Protein AF-A0A9D3ZYZ6-F1 (afdb_monomer_lite)

Foldseek 3Di:
DFDDPPDDDDDPDDDLVVVLVCCVVRVTAEEEDALVSLVRNLPDPPAAADPEAHEYEHEDDDRPPVSCVSVVNSRYDYDYCPVDDCNPPVVVVVVVVVVPD

Secondary structure (DSSP, 8-state):
-EEETTEEE--SS--HHHHHHHHHHHT--EEE--HHHHHHHHT-TT-PPPSS-EEEEEESSPPPHHHHHHHHHTTEEEEEE-SSSTTTHHHHHHHHHHS--

Structure (mmCIF, N/CA/C/O backbone):
data_AF-A0A9D3ZYZ6-F1
#
_entry.id   AF-A0A9D3ZYZ6-F1
#
loop_
_atom_site.group_PDB
_atom_site.id
_atom_site.type_symbol
_atom_site.label_atom_id
_atom_site.label_alt_id
_atom_site.label_comp_id
_atom_site.label_asym_id
_atom_site.label_entity_id
_atom_site.label_seq_id
_atom_site.pdbx_PDB_ins_code
_atom_site.Cartn_x
_atom_site.Cartn_y
_atom_site.Cartn_z
_atom_site.occupancy
_atom_site.B_iso_or_equiv
_atom_site.auth_seq_id
_atom_site.auth_comp_id
_atom_site.auth_asym_id
_atom_site.auth_atom_id
_atom_site.pdbx_PDB_model_num
ATOM 1 N N . MET A 1 1 ? -0.205 9.608 -3.122 1.00 56.00 1 MET A N 1
ATOM 2 C CA . MET A 1 1 ? -1.457 10.330 -2.808 1.00 56.00 1 MET A CA 1
ATOM 3 C C . MET A 1 1 ? -2.429 9.319 -2.236 1.00 56.00 1 MET A C 1
ATOM 5 O O . MET A 1 1 ? -2.479 8.200 -2.740 1.00 56.00 1 MET A O 1
ATOM 9 N N . VAL A 1 2 ? -3.138 9.660 -1.167 1.00 63.53 2 VAL A N 1
ATOM 10 C CA . VAL A 1 2 ? -4.137 8.767 -0.573 1.00 63.53 2 VAL A CA 1
ATOM 11 C C . VAL A 1 2 ? -5.512 9.392 -0.749 1.00 63.53 2 VAL A C 1
ATOM 13 O O . VAL A 1 2 ? -5.624 10.599 -0.562 1.00 63.53 2 VAL A O 1
ATOM 16 N N . THR A 1 3 ? -6.530 8.622 -1.137 1.00 57.44 3 THR A N 1
ATOM 17 C CA . THR A 1 3 ? -7.870 9.174 -1.358 1.00 57.44 3 THR A CA 1
ATOM 18 C C . THR A 1 3 ? -8.876 8.546 -0.402 1.00 57.44 3 THR A C 1
ATOM 20 O O . THR A 1 3 ? -8.991 7.326 -0.275 1.00 57.44 3 THR A O 1
ATOM 23 N N . VAL A 1 4 ? -9.599 9.413 0.291 1.00 56.81 4 VAL A N 1
ATOM 24 C CA . VAL A 1 4 ? -10.878 9.100 0.928 1.00 56.81 4 VAL A CA 1
ATOM 25 C C . VAL A 1 4 ? -11.948 9.564 -0.061 1.00 56.81 4 VAL A C 1
ATOM 27 O O . VAL A 1 4 ? -11.663 10.435 -0.879 1.00 56.81 4 VAL A O 1
ATOM 30 N N . SER A 1 5 ? -13.135 8.973 -0.027 1.00 55.12 5 SER A N 1
ATOM 31 C CA . SER A 1 5 ? -14.259 9.161 -0.964 1.00 55.12 5 SER A CA 1
ATOM 32 C C . SER A 1 5 ? -14.518 10.581 -1.504 1.00 55.12 5 SER A C 1
ATOM 34 O O . SER A 1 5 ? -15.051 10.683 -2.599 1.00 55.12 5 SER A O 1
ATOM 36 N N . ASP A 1 6 ? -14.122 11.646 -0.800 1.00 54.38 6 ASP A N 1
ATOM 37 C CA . ASP A 1 6 ? -14.266 13.042 -1.251 1.00 54.38 6 ASP A CA 1
ATOM 38 C C . ASP A 1 6 ? -13.043 13.929 -0.907 1.00 54.38 6 ASP A C 1
ATOM 40 O O . ASP A 1 6 ? -13.112 15.154 -0.828 1.00 54.38 6 ASP A O 1
ATOM 44 N N . SER A 1 7 ? -11.890 13.334 -0.573 1.00 62.88 7 SER A N 1
ATOM 45 C CA . SER A 1 7 ? -10.723 14.101 -0.110 1.00 62.88 7 SER A CA 1
ATOM 46 C C . SER A 1 7 ? -9.404 13.407 -0.404 1.00 62.88 7 SER A C 1
ATOM 48 O O . SER A 1 7 ? -9.184 12.246 -0.045 1.00 62.88 7 SER A O 1
ATOM 50 N N . ASN A 1 8 ? -8.481 14.160 -1.002 1.00 67.94 8 ASN A N 1
ATOM 51 C CA . ASN A 1 8 ? -7.107 13.721 -1.171 1.00 67.94 8 ASN A CA 1
ATOM 52 C C . ASN A 1 8 ? -6.252 14.115 0.039 1.00 67.94 8 ASN A C 1
ATOM 54 O O . ASN A 1 8 ? -6.261 15.247 0.510 1.00 67.94 8 ASN A O 1
ATOM 58 N N . VAL A 1 9 ? -5.499 13.149 0.556 1.00 70.12 9 VAL A N 1
ATOM 59 C CA . VAL A 1 9 ? -4.509 13.359 1.608 1.00 70.12 9 VAL A CA 1
ATOM 60 C C . VAL A 1 9 ? -3.128 13.219 0.981 1.00 70.12 9 VAL A C 1
ATOM 62 O O . VAL A 1 9 ? -2.690 12.133 0.574 1.00 70.12 9 VAL A O 1
ATOM 65 N N . CYS A 1 10 ? -2.435 14.349 0.890 1.00 75.19 10 CYS A N 1
ATOM 66 C CA . CYS A 1 10 ? -1.059 14.435 0.422 1.00 75.19 10 CYS A CA 1
ATOM 67 C C . CYS A 1 10 ? -0.117 14.465 1.627 1.00 75.19 10 CYS A C 1
ATOM 69 O O . CYS A 1 10 ? -0.116 15.407 2.415 1.00 75.19 10 CYS A O 1
ATOM 71 N N . VAL A 1 11 ? 0.705 13.426 1.774 1.00 75.31 11 VAL A N 1
ATOM 72 C CA . VAL A 1 11 ? 1.754 13.387 2.798 1.00 75.31 11 VAL A CA 1
ATOM 73 C C . VAL A 1 11 ? 3.046 13.974 2.233 1.00 75.31 11 VAL A C 1
ATOM 75 O O . VAL A 1 11 ? 3.483 13.586 1.153 1.00 75.31 11 VAL A O 1
ATOM 78 N N . ARG A 1 12 ? 3.672 14.910 2.962 1.00 75.69 12 ARG A N 1
ATOM 79 C CA . ARG A 1 12 ? 4.947 15.530 2.546 1.00 75.69 12 ARG A CA 1
ATOM 80 C C . ARG A 1 12 ? 6.124 14.557 2.559 1.00 75.69 12 ARG A C 1
ATOM 82 O O . ARG A 1 12 ? 7.054 14.710 1.778 1.00 75.69 12 ARG A O 1
ATOM 89 N N . LYS A 1 13 ? 6.091 13.575 3.458 1.00 78.38 13 LYS A N 1
ATOM 90 C CA . LYS A 1 13 ? 7.110 12.534 3.588 1.00 78.38 13 LYS A CA 1
ATOM 91 C C . LYS A 1 13 ? 6.421 11.182 3.640 1.00 78.38 13 LYS A C 1
ATOM 93 O O . LYS A 1 13 ? 5.424 11.025 4.344 1.00 78.38 13 LYS A O 1
ATOM 98 N N . PHE A 1 14 ? 6.951 10.225 2.888 1.00 81.06 14 PHE A N 1
ATOM 99 C CA . PHE A 1 14 ? 6.461 8.859 2.935 1.00 81.06 14 PHE A CA 1
ATOM 100 C C . PHE A 1 14 ? 6.921 8.181 4.232 1.00 81.06 14 PHE A C 1
ATOM 102 O O . PHE A 1 14 ? 8.118 8.083 4.489 1.00 81.06 14 PHE A O 1
ATOM 109 N N . ASP A 1 15 ? 5.965 7.706 5.025 1.00 84.50 15 ASP A N 1
ATOM 110 C CA . ASP A 1 15 ? 6.202 6.883 6.209 1.00 84.50 15 ASP A CA 1
ATOM 111 C C . ASP A 1 15 ? 5.075 5.853 6.321 1.00 84.50 15 ASP A C 1
ATOM 113 O O . ASP A 1 15 ? 3.896 6.214 6.381 1.00 84.50 15 ASP A O 1
ATOM 117 N N . ALA A 1 16 ? 5.429 4.566 6.339 1.00 83.62 16 ALA A N 1
ATOM 118 C CA . ALA A 1 16 ? 4.452 3.486 6.384 1.00 83.62 16 ALA A CA 1
ATOM 119 C C . ALA A 1 16 ? 3.555 3.573 7.635 1.00 83.62 16 ALA A C 1
ATOM 121 O O . ALA A 1 16 ? 2.345 3.400 7.532 1.00 83.62 16 ALA A O 1
ATOM 122 N N . SER A 1 17 ? 4.097 3.925 8.800 1.00 84.44 17 SER A N 1
ATOM 123 C CA . SER A 1 17 ? 3.323 4.024 10.046 1.00 84.44 17 SER A CA 1
ATOM 124 C C . SER A 1 17 ? 2.286 5.146 9.982 1.00 84.44 17 SER A C 1
ATOM 126 O O . SER A 1 17 ? 1.149 4.972 10.431 1.00 84.44 17 SER A O 1
ATOM 128 N N . ILE A 1 18 ? 2.654 6.283 9.379 1.00 85.50 18 ILE A N 1
ATOM 129 C CA . ILE A 1 18 ? 1.731 7.406 9.163 1.00 85.50 18 ILE A CA 1
ATOM 130 C C . ILE A 1 18 ? 0.625 6.991 8.196 1.00 85.50 18 ILE A C 1
ATOM 132 O O . ILE A 1 18 ? -0.546 7.221 8.481 1.00 85.50 18 ILE A O 1
ATOM 136 N N . ILE A 1 19 ? 0.975 6.340 7.084 1.00 85.88 19 ILE A N 1
ATOM 137 C CA . ILE A 1 19 ? -0.001 5.875 6.093 1.00 85.88 19 ILE A CA 1
ATOM 138 C C . ILE A 1 19 ? -1.016 4.920 6.724 1.00 85.88 19 ILE A C 1
ATOM 140 O O . ILE A 1 19 ? -2.213 5.143 6.582 1.00 85.88 19 ILE A O 1
ATOM 144 N N . TYR A 1 20 ? -0.573 3.911 7.472 1.00 85.06 20 TYR A N 1
ATOM 145 C CA . TYR A 1 20 ? -1.493 2.988 8.143 1.00 85.06 20 TYR A CA 1
ATOM 146 C C . TYR A 1 20 ? -2.358 3.681 9.202 1.00 85.06 20 TYR A C 1
ATOM 148 O O . TYR A 1 20 ? -3.549 3.388 9.311 1.00 85.06 20 TYR A O 1
ATOM 156 N N . SER A 1 21 ? -1.794 4.642 9.937 1.00 85.62 21 SER A N 1
ATOM 157 C CA . SER A 1 21 ? -2.558 5.455 10.891 1.00 85.62 21 SER A CA 1
ATOM 158 C C . SER A 1 21 ? -3.631 6.285 10.189 1.00 85.62 21 SER A C 1
ATOM 160 O O . SER A 1 21 ? -4.762 6.351 10.663 1.00 85.62 21 SER A O 1
ATOM 162 N N . LEU A 1 22 ? -3.306 6.880 9.037 1.00 84.94 22 LEU A N 1
ATOM 163 C CA . LEU A 1 22 ? -4.263 7.616 8.216 1.00 84.94 22 LEU A CA 1
ATOM 164 C C . LEU A 1 22 ? -5.343 6.685 7.674 1.00 84.94 22 LEU A C 1
ATOM 166 O O . LEU A 1 22 ? -6.516 7.033 7.765 1.00 84.94 22 LEU A O 1
ATOM 170 N N . ILE A 1 23 ? -4.970 5.503 7.170 1.00 84.69 23 ILE A N 1
ATOM 171 C CA . ILE A 1 23 ? -5.925 4.508 6.667 1.00 84.69 23 ILE A CA 1
ATOM 172 C C . ILE A 1 23 ? -6.939 4.157 7.749 1.00 84.69 23 ILE A C 1
ATOM 174 O O . ILE A 1 23 ? -8.141 4.229 7.498 1.00 84.69 23 ILE A O 1
ATOM 178 N N . LYS A 1 24 ? -6.465 3.856 8.962 1.00 83.56 24 LYS A N 1
ATOM 179 C CA . LYS A 1 24 ? -7.337 3.513 10.088 1.00 83.56 24 LYS A CA 1
ATOM 180 C C . LYS A 1 24 ? -8.182 4.700 10.555 1.00 83.56 24 LYS A C 1
ATOM 182 O O . LYS A 1 24 ? -9.355 4.526 10.856 1.00 83.56 24 LYS A O 1
ATOM 187 N N . LYS A 1 25 ? -7.605 5.904 10.601 1.00 84.44 25 LYS A N 1
ATOM 188 C CA . LYS A 1 25 ? -8.291 7.116 11.073 1.00 84.44 25 LYS A CA 1
ATOM 189 C C . LYS A 1 25 ? -9.368 7.606 10.105 1.00 84.44 25 LYS A C 1
ATOM 191 O O . LYS A 1 25 ? -10.399 8.094 10.551 1.00 84.44 25 LYS A O 1
ATOM 196 N N . HIS A 1 26 ? -9.109 7.523 8.804 1.00 82.31 26 HIS A N 1
ATOM 197 C CA . HIS A 1 26 ? -9.954 8.122 7.772 1.00 82.31 26 HIS A CA 1
ATOM 198 C C . HIS A 1 26 ? -10.736 7.103 6.936 1.00 82.31 26 HIS A C 1
ATOM 200 O O . HIS A 1 26 ? -11.483 7.511 6.054 1.00 82.31 26 HIS A O 1
ATOM 206 N N . GLY A 1 27 ? -10.573 5.798 7.178 1.00 82.25 27 GLY A N 1
ATOM 207 C CA . GLY A 1 27 ? -11.271 4.766 6.408 1.00 82.25 27 GLY A CA 1
ATOM 208 C C . GLY A 1 27 ? -10.892 4.793 4.927 1.00 82.25 27 GLY A C 1
ATOM 209 O O . GLY A 1 27 ? -11.747 4.673 4.054 1.00 82.25 27 GLY A O 1
ATOM 210 N N . ILE A 1 28 ? -9.610 5.013 4.634 1.00 82.75 28 ILE A N 1
ATOM 211 C CA . ILE A 1 28 ? -9.112 5.072 3.256 1.00 82.75 28 ILE A CA 1
ATOM 212 C C . ILE A 1 28 ? -9.369 3.731 2.582 1.00 82.75 28 ILE A C 1
ATOM 214 O O . ILE A 1 28 ? -8.987 2.696 3.113 1.00 82.75 28 ILE A O 1
ATOM 218 N N . THR A 1 29 ? -9.950 3.765 1.386 1.00 83.50 29 THR A N 1
ATOM 219 C CA . THR A 1 29 ? -10.233 2.569 0.578 1.00 83.50 29 THR A CA 1
ATOM 220 C C . THR A 1 29 ? -9.388 2.499 -0.690 1.00 83.50 29 THR A C 1
ATOM 222 O O . THR A 1 29 ? -9.187 1.408 -1.224 1.00 83.50 29 THR A O 1
ATOM 225 N N . HIS A 1 30 ? -8.864 3.639 -1.159 1.00 82.94 30 HIS A N 1
ATOM 226 C CA . HIS A 1 30 ? -8.105 3.741 -2.403 1.00 82.94 30 HIS A CA 1
ATOM 227 C C . HIS A 1 30 ? -6.827 4.577 -2.226 1.00 82.94 30 HIS A C 1
ATOM 229 O O . HIS A 1 30 ? -6.795 5.616 -1.561 1.00 82.94 30 HIS A O 1
ATOM 235 N N . MET A 1 31 ? -5.741 4.126 -2.844 1.00 82.94 31 MET A N 1
ATOM 236 C CA . MET A 1 31 ? -4.421 4.748 -2.783 1.00 82.94 31 MET A CA 1
ATOM 237 C C . MET A 1 31 ? -3.754 4.723 -4.152 1.00 82.94 31 MET A C 1
ATOM 239 O O . MET A 1 31 ? -3.928 3.772 -4.903 1.00 82.94 31 MET A O 1
ATOM 243 N N . TYR A 1 32 ? -2.931 5.731 -4.438 1.00 80.62 32 TYR A N 1
ATOM 244 C CA . TYR A 1 32 ? -2.088 5.762 -5.632 1.00 80.62 32 TYR A CA 1
ATOM 245 C C . TYR A 1 32 ? -0.626 5.960 -5.237 1.00 80.62 32 TYR A C 1
ATOM 247 O O . TYR A 1 32 ? -0.287 6.896 -4.491 1.00 80.62 32 TYR A O 1
ATOM 255 N N . GLY A 1 33 ? 0.249 5.086 -5.735 1.00 77.81 33 GLY A N 1
ATOM 256 C CA . GLY A 1 33 ? 1.670 5.122 -5.404 1.00 77.81 33 GLY A CA 1
ATOM 257 C C . GLY A 1 33 ? 2.556 4.321 -6.354 1.00 77.81 33 GLY A C 1
ATOM 258 O O . GLY A 1 33 ? 2.160 3.303 -6.911 1.00 77.81 33 GLY A O 1
ATOM 259 N N . ALA A 1 34 ? 3.797 4.776 -6.508 1.00 78.56 34 ALA A N 1
ATOM 260 C CA . ALA A 1 34 ? 4.815 4.060 -7.269 1.00 78.56 34 ALA A CA 1
ATOM 261 C C . ALA A 1 34 ? 5.155 2.698 -6.619 1.00 78.56 34 ALA A C 1
ATOM 263 O O . ALA A 1 34 ? 4.987 2.550 -5.406 1.00 78.56 34 ALA A O 1
ATOM 264 N N . PRO A 1 35 ? 5.704 1.724 -7.365 1.00 73.25 35 PRO A N 1
ATOM 265 C CA . PRO A 1 35 ? 6.033 0.395 -6.834 1.00 73.25 35 PRO A CA 1
ATOM 266 C C . PRO A 1 35 ? 6.934 0.422 -5.588 1.00 73.25 35 PRO A C 1
ATOM 268 O O . PRO A 1 35 ? 6.800 -0.410 -4.691 1.00 73.25 35 PRO A O 1
ATOM 271 N N . ILE A 1 36 ? 7.807 1.430 -5.475 1.00 81.62 36 ILE A N 1
ATOM 272 C CA . ILE A 1 36 ? 8.667 1.638 -4.301 1.00 81.62 36 ILE A CA 1
ATOM 273 C C . ILE A 1 36 ? 7.869 1.827 -3.000 1.00 81.62 36 ILE A C 1
ATOM 275 O O . ILE A 1 36 ? 8.308 1.395 -1.936 1.00 81.62 36 ILE A O 1
ATOM 279 N N . VAL A 1 37 ? 6.665 2.403 -3.075 1.00 83.25 37 VAL A N 1
ATOM 280 C CA . VAL A 1 37 ? 5.761 2.566 -1.928 1.00 83.25 37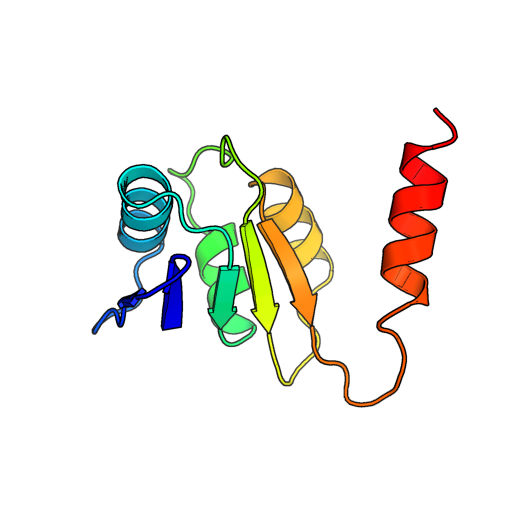 VAL A CA 1
ATOM 281 C C . VAL A 1 37 ? 5.310 1.212 -1.394 1.00 83.25 37 VAL A C 1
ATOM 283 O O . VAL A 1 37 ? 5.321 1.007 -0.184 1.00 83.25 37 VAL A O 1
ATOM 286 N N . LEU A 1 38 ? 4.984 0.264 -2.275 1.00 80.75 38 LEU A N 1
ATOM 287 C CA . LEU A 1 38 ? 4.589 -1.092 -1.882 1.00 80.75 38 LEU A CA 1
ATOM 288 C C . LEU A 1 38 ? 5.716 -1.804 -1.143 1.00 80.75 38 LEU A C 1
ATOM 290 O O . LEU A 1 38 ? 5.484 -2.425 -0.106 1.00 80.75 38 LEU A O 1
ATOM 294 N N . ASN A 1 39 ? 6.944 -1.661 -1.646 1.00 82.69 39 ASN A N 1
ATOM 295 C CA . ASN A 1 39 ? 8.111 -2.246 -1.005 1.00 82.69 39 ASN A CA 1
ATOM 296 C C . ASN A 1 39 ? 8.284 -1.693 0.417 1.00 82.69 39 ASN A C 1
ATOM 298 O O . ASN A 1 39 ? 8.378 -2.461 1.375 1.00 82.69 39 ASN A O 1
ATOM 302 N N . MET A 1 40 ? 8.210 -0.368 0.571 1.00 84.19 40 MET A N 1
ATOM 303 C CA . MET A 1 40 ? 8.320 0.280 1.879 1.00 84.19 40 MET A CA 1
ATOM 304 C C . MET A 1 40 ? 7.178 -0.100 2.838 1.00 84.19 40 MET A C 1
ATOM 306 O O . MET A 1 40 ? 7.431 -0.308 4.024 1.00 84.19 40 MET A O 1
ATOM 31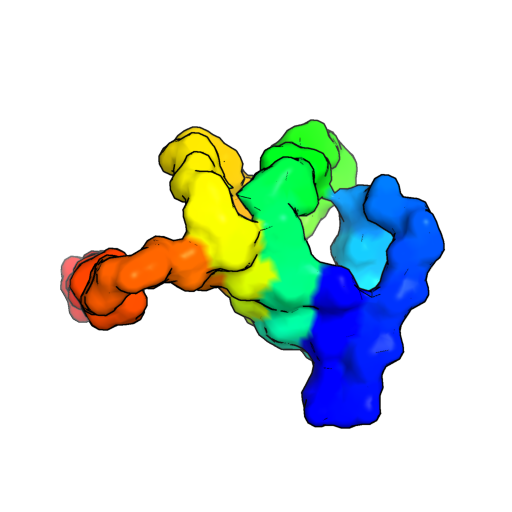0 N N . LEU A 1 41 ? 5.939 -0.245 2.348 1.00 83.19 41 LEU A N 1
ATOM 311 C CA . LEU A 1 41 ? 4.808 -0.729 3.155 1.00 83.19 41 LEU A CA 1
ATOM 312 C C . LEU A 1 41 ? 5.029 -2.170 3.624 1.00 83.19 41 LEU A C 1
ATOM 314 O O . LEU A 1 41 ? 4.752 -2.487 4.779 1.00 83.19 41 LEU A O 1
ATOM 318 N N . SER A 1 42 ? 5.545 -3.029 2.743 1.00 82.44 42 SER A N 1
ATOM 319 C CA . SER A 1 42 ? 5.777 -4.448 3.032 1.00 82.44 42 SER A CA 1
ATOM 320 C C . SER A 1 42 ? 6.959 -4.691 3.978 1.00 82.44 42 SER A C 1
ATOM 322 O O . SER A 1 42 ? 6.967 -5.668 4.731 1.00 82.44 42 SER A O 1
ATOM 324 N N . SER A 1 43 ? 7.951 -3.797 3.954 1.00 81.50 43 SER A N 1
ATOM 325 C CA . SER A 1 43 ? 9.183 -3.905 4.736 1.00 81.50 43 SER A CA 1
ATOM 326 C C . SER A 1 43 ? 9.036 -3.421 6.181 1.00 81.50 43 SER A C 1
ATOM 328 O O . SER A 1 43 ? 9.971 -3.590 6.962 1.00 81.50 43 SER A O 1
ATOM 330 N N . SER A 1 44 ? 7.913 -2.805 6.559 1.00 77.12 44 SER A N 1
ATOM 331 C CA . SER A 1 44 ? 7.756 -2.247 7.902 1.00 77.12 44 SER A CA 1
ATOM 332 C C . SER A 1 44 ? 7.376 -3.337 8.923 1.00 77.12 44 SER A C 1
ATOM 334 O O . SER A 1 44 ? 6.289 -3.909 8.829 1.00 77.12 44 SER A O 1
ATOM 336 N N . PRO A 1 45 ? 8.232 -3.640 9.920 1.00 66.88 45 PRO A N 1
ATOM 337 C CA . PRO A 1 45 ? 8.053 -4.791 10.813 1.00 66.88 45 PRO A CA 1
ATOM 338 C C . PRO A 1 45 ? 6.985 -4.583 11.896 1.00 66.88 45 PRO A C 1
ATOM 340 O O . PRO A 1 45 ? 6.572 -5.540 12.541 1.00 66.88 45 PRO A O 1
ATOM 343 N N . LYS A 1 46 ? 6.546 -3.340 12.130 1.00 67.88 46 LYS A N 1
ATOM 344 C CA . LYS A 1 46 ? 5.615 -2.989 13.218 1.00 67.88 46 LYS A CA 1
ATOM 345 C C . LYS A 1 46 ? 4.152 -2.940 12.788 1.00 67.88 46 LYS A C 1
ATOM 347 O O . LYS A 1 46 ? 3.315 -2.467 13.555 1.00 67.88 46 LYS A O 1
ATOM 352 N N . ILE A 1 47 ? 3.840 -3.373 11.568 1.00 73.06 47 ILE A N 1
ATOM 353 C CA . ILE A 1 47 ? 2.524 -3.129 10.997 1.00 73.06 47 ILE A CA 1
ATOM 354 C C . ILE A 1 47 ? 1.652 -4.381 11.009 1.00 73.06 47 ILE A C 1
ATOM 356 O O . ILE A 1 47 ? 2.063 -5.453 10.577 1.00 73.06 47 ILE A O 1
ATOM 360 N N . LYS A 1 48 ? 0.438 -4.215 11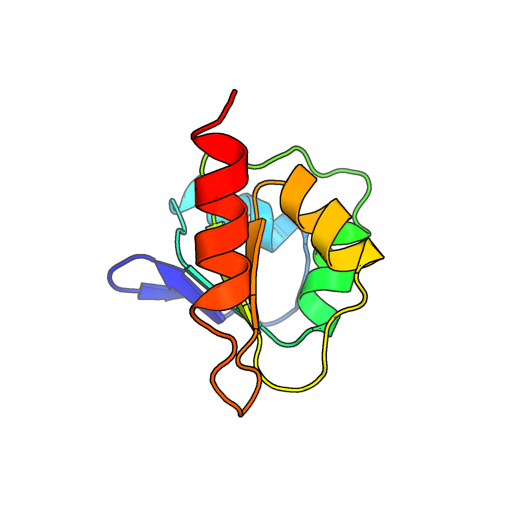.538 1.00 77.25 48 LYS A N 1
ATOM 361 C CA . LYS A 1 48 ? -0.603 -5.241 11.552 1.00 77.25 48 LYS A CA 1
ATOM 362 C C . LYS A 1 48 ? -1.388 -5.221 10.235 1.00 77.25 48 LYS A C 1
ATOM 364 O O . LYS A 1 48 ? -1.495 -4.151 9.630 1.00 77.25 48 LYS A O 1
ATOM 369 N N . PRO A 1 49 ? -1.968 -6.360 9.821 1.00 79.56 49 PRO A N 1
ATOM 370 C CA . PRO A 1 49 ? -2.881 -6.399 8.688 1.00 79.56 49 PRO A CA 1
ATOM 371 C C . PRO A 1 49 ? -4.022 -5.392 8.854 1.00 79.56 49 PRO A C 1
ATOM 373 O O . PRO A 1 49 ? -4.513 -5.171 9.966 1.00 79.56 49 PRO A O 1
ATOM 376 N N . LEU A 1 50 ? -4.421 -4.773 7.748 1.00 81.69 50 LEU A N 1
ATOM 377 C CA . LEU A 1 50 ? -5.557 -3.863 7.709 1.00 81.69 50 LEU A CA 1
ATOM 378 C C . LEU A 1 50 ? -6.862 -4.628 7.953 1.00 81.69 50 LEU A C 1
ATOM 380 O O . LEU A 1 50 ? -7.070 -5.703 7.399 1.00 81.69 50 LEU A O 1
ATOM 384 N N . GLU A 1 51 ? -7.751 -4.044 8.759 1.00 81.88 51 GLU A N 1
ATOM 385 C CA . GLU A 1 51 ? -9.096 -4.586 9.013 1.00 81.88 51 GLU A CA 1
ATOM 386 C C . GLU A 1 51 ? -9.975 -4.509 7.754 1.00 81.88 51 GLU A C 1
ATOM 388 O O . GLU A 1 51 ? -10.759 -5.413 7.489 1.00 81.88 51 GLU A O 1
ATOM 393 N N . ASN A 1 52 ? -9.803 -3.451 6.952 1.00 81.75 52 ASN A N 1
ATOM 394 C CA . ASN A 1 52 ? -10.504 -3.255 5.687 1.00 81.75 52 ASN A CA 1
ATOM 395 C C . ASN A 1 52 ? -9.507 -3.275 4.522 1.00 81.75 52 ASN A C 1
ATOM 397 O O . ASN A 1 52 ? -8.466 -2.615 4.612 1.00 81.75 52 ASN A O 1
ATOM 401 N N . PRO A 1 53 ? -9.813 -3.981 3.419 1.00 81.56 53 PRO A N 1
ATOM 402 C CA . PRO A 1 53 ? -8.912 -4.058 2.284 1.00 81.56 53 PRO A CA 1
ATOM 403 C C . PRO A 1 53 ? -8.767 -2.700 1.594 1.00 81.56 53 PRO A C 1
ATOM 405 O O . PRO A 1 53 ? -9.759 -2.057 1.247 1.00 81.56 53 PRO A O 1
ATOM 408 N N . VAL A 1 54 ? -7.524 -2.287 1.339 1.00 85.44 54 VAL A N 1
ATOM 409 C CA . VAL A 1 54 ? -7.218 -1.022 0.653 1.00 85.44 54 VAL A CA 1
ATOM 410 C C . VAL A 1 54 ? -6.670 -1.294 -0.734 1.00 85.44 54 VAL A C 1
ATOM 412 O O . VAL A 1 54 ? -5.674 -2.002 -0.893 1.00 85.44 54 VAL A O 1
ATOM 415 N N . LYS A 1 55 ? -7.305 -0.708 -1.749 1.00 84.94 55 LYS A N 1
ATOM 416 C CA . LYS A 1 55 ? -6.877 -0.829 -3.143 1.00 84.94 55 LYS A CA 1
ATOM 417 C C . LYS A 1 55 ? -5.768 0.171 -3.420 1.00 84.94 55 LYS A C 1
ATOM 419 O O . LYS A 1 55 ? -5.966 1.373 -3.265 1.00 84.94 55 LYS A O 1
ATOM 424 N N . ILE A 1 56 ? -4.607 -0.312 -3.840 1.00 83.38 56 ILE A N 1
ATOM 425 C CA . ILE A 1 56 ? -3.484 0.537 -4.225 1.00 83.38 56 ILE A CA 1
ATOM 426 C C . ILE A 1 56 ? -3.206 0.393 -5.711 1.00 83.38 56 ILE A C 1
ATOM 428 O O . ILE A 1 56 ? -2.852 -0.679 -6.185 1.00 83.38 56 ILE A O 1
ATOM 432 N N . LEU A 1 57 ? -3.365 1.496 -6.428 1.00 81.06 57 LEU A N 1
ATOM 433 C CA . LEU A 1 57 ? -3.036 1.628 -7.833 1.00 81.06 57 LEU A CA 1
ATOM 434 C C . LEU A 1 57 ? -1.578 2.057 -7.986 1.00 81.06 57 LEU A C 1
ATOM 436 O O . LEU A 1 57 ? -1.139 3.064 -7.421 1.00 81.06 57 LEU A O 1
ATOM 440 N N . SER A 1 58 ? -0.827 1.275 -8.750 1.00 76.25 58 SER A N 1
ATOM 441 C CA . SER A 1 58 ? 0.571 1.529 -9.054 1.00 76.25 58 SER A CA 1
ATOM 442 C C . SER A 1 58 ? 0.768 1.580 -10.560 1.00 76.25 58 SER A C 1
ATOM 444 O O . SER A 1 58 ? 0.461 0.619 -11.242 1.00 76.25 58 SER A O 1
ATOM 446 N N . ALA A 1 59 ? 1.257 2.695 -11.089 1.00 68.94 59 ALA A N 1
ATOM 447 C CA . ALA A 1 59 ? 1.583 2.819 -12.508 1.00 68.94 59 ALA A CA 1
ATOM 448 C C . ALA A 1 59 ? 3.093 2.619 -12.712 1.00 68.94 59 ALA A C 1
ATOM 450 O O . ALA A 1 59 ? 3.890 3.109 -11.901 1.00 68.94 59 ALA A O 1
ATOM 451 N N . GLY A 1 60 ? 3.495 1.917 -13.777 1.00 67.38 60 GLY A N 1
ATOM 452 C CA . GLY A 1 60 ? 4.891 1.854 -14.225 1.00 67.38 60 GLY A CA 1
ATOM 453 C C . GLY A 1 60 ? 5.515 0.456 -14.226 1.00 67.38 60 GLY A C 1
ATOM 454 O O . GLY A 1 60 ? 5.163 -0.382 -15.042 1.00 67.38 60 GLY A O 1
ATOM 455 N N . ALA A 1 61 ? 6.528 0.232 -13.382 1.00 63.28 61 ALA A N 1
ATOM 456 C CA . ALA A 1 61 ? 7.312 -1.006 -13.393 1.00 63.28 61 ALA A CA 1
ATOM 457 C C . ALA A 1 61 ? 6.649 -2.133 -12.576 1.00 63.28 61 ALA A C 1
ATOM 459 O O . ALA A 1 61 ? 6.142 -1.857 -11.481 1.00 63.28 61 ALA A O 1
ATOM 460 N N . PRO A 1 62 ? 6.720 -3.400 -13.031 1.00 60.62 62 PRO A N 1
ATOM 461 C CA . PRO A 1 62 ? 6.106 -4.521 -12.334 1.00 60.62 62 PRO A CA 1
ATOM 462 C C . PRO A 1 62 ? 6.691 -4.662 -10.921 1.00 60.62 62 PRO A C 1
ATOM 464 O O . PRO A 1 62 ? 7.909 -4.810 -10.767 1.00 60.62 62 PRO A O 1
ATOM 467 N N . PRO A 1 63 ? 5.860 -4.619 -9.866 1.00 63.56 63 PRO A N 1
ATOM 468 C CA . PRO A 1 63 ? 6.338 -4.894 -8.521 1.00 63.56 63 PRO A CA 1
ATOM 469 C C . PRO A 1 63 ? 6.795 -6.362 -8.418 1.00 63.56 63 PRO A C 1
ATOM 471 O O . PRO A 1 63 ? 6.151 -7.246 -8.988 1.00 63.56 63 PRO A O 1
ATOM 474 N N . PRO A 1 64 ? 7.870 -6.668 -7.667 1.00 72.12 64 PRO A N 1
ATOM 475 C CA . PRO A 1 64 ? 8.301 -8.047 -7.457 1.00 72.12 64 PRO A CA 1
ATOM 476 C C . PRO A 1 64 ? 7.189 -8.892 -6.817 1.00 72.12 64 PRO A C 1
ATOM 478 O O . PRO A 1 64 ? 6.550 -8.456 -5.855 1.00 72.12 64 PRO A O 1
ATOM 481 N N . ALA A 1 65 ? 6.994 -10.130 -7.280 1.00 74.44 65 ALA A N 1
ATOM 482 C CA . ALA A 1 65 ? 5.940 -11.027 -6.784 1.00 74.44 65 ALA A CA 1
ATOM 483 C C . ALA A 1 65 ? 5.994 -11.266 -5.258 1.00 74.44 65 ALA A C 1
ATOM 485 O O . ALA A 1 65 ? 4.960 -11.409 -4.597 1.00 74.44 65 ALA A O 1
ATOM 486 N N . ALA A 1 66 ? 7.199 -11.245 -4.679 1.00 76.31 66 ALA A N 1
ATOM 487 C CA . ALA A 1 66 ? 7.405 -11.334 -3.235 1.00 76.31 66 ALA A CA 1
ATOM 488 C C . ALA A 1 66 ? 6.799 -10.135 -2.481 1.00 76.31 66 ALA A C 1
ATOM 490 O O . ALA A 1 66 ? 6.170 -10.310 -1.436 1.00 76.31 66 ALA A O 1
ATOM 491 N N . VAL A 1 67 ? 6.934 -8.922 -3.032 1.00 77.88 67 VAL A N 1
ATOM 492 C CA . VAL A 1 67 ? 6.353 -7.702 -2.456 1.00 77.88 67 VAL A CA 1
ATOM 493 C C . VAL A 1 67 ? 4.833 -7.769 -2.535 1.00 77.88 67 VAL A C 1
ATOM 495 O O . VAL A 1 67 ? 4.182 -7.502 -1.527 1.00 77.88 67 VAL A O 1
ATOM 498 N N . LEU A 1 68 ? 4.276 -8.194 -3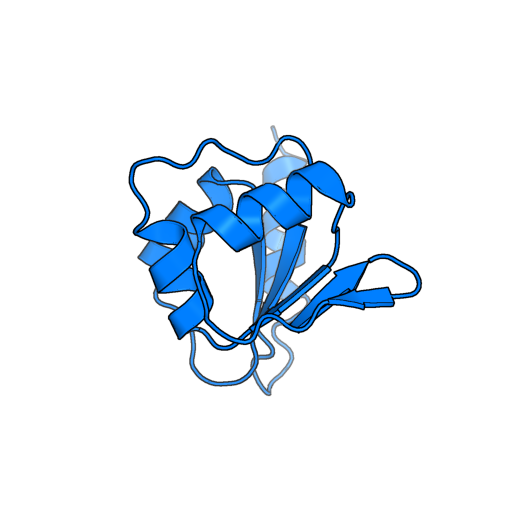.676 1.00 76.38 68 LEU A N 1
ATOM 499 C CA . LEU A 1 68 ? 2.829 -8.365 -3.872 1.00 76.38 68 LEU A CA 1
ATOM 500 C C . LEU A 1 68 ? 2.216 -9.329 -2.853 1.00 76.38 68 LEU A C 1
ATOM 502 O O . LEU A 1 68 ? 1.234 -8.997 -2.192 1.00 76.38 68 LEU A O 1
ATOM 506 N N . SER A 1 69 ? 2.825 -10.502 -2.679 1.00 78.6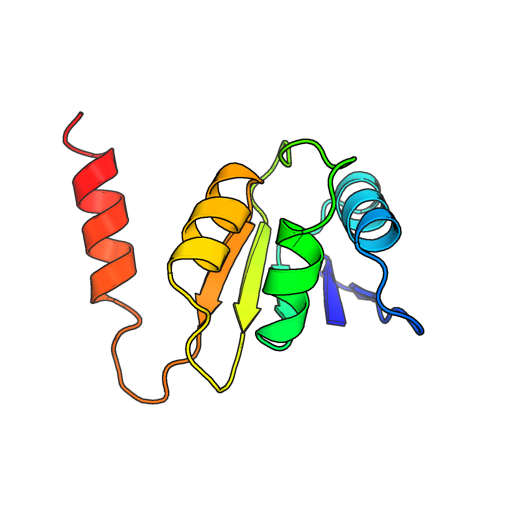9 69 SER A N 1
ATOM 507 C CA . SER A 1 69 ? 2.343 -11.508 -1.724 1.00 78.69 69 SER A CA 1
ATOM 508 C C . SER A 1 69 ? 2.359 -10.966 -0.296 1.00 78.69 69 SER A C 1
ATOM 510 O O . SER A 1 69 ? 1.386 -11.106 0.444 1.00 78.69 69 SER A O 1
ATOM 512 N N . ARG A 1 70 ? 3.433 -10.262 0.076 1.00 81.69 70 ARG A N 1
ATOM 513 C CA . ARG A 1 70 ? 3.576 -9.656 1.402 1.00 81.69 70 ARG A CA 1
ATOM 514 C C . ARG A 1 70 ? 2.591 -8.510 1.632 1.00 81.69 70 ARG A C 1
ATOM 516 O O . ARG A 1 70 ? 2.014 -8.422 2.708 1.00 81.69 70 ARG A O 1
ATOM 523 N N . THR A 1 71 ? 2.353 -7.658 0.632 1.00 81.81 71 THR A N 1
ATOM 524 C CA . THR A 1 71 ? 1.347 -6.582 0.738 1.00 81.81 71 THR A CA 1
ATOM 525 C C . THR A 1 71 ? -0.076 -7.131 0.795 1.00 81.81 71 THR A C 1
ATOM 527 O O . THR A 1 71 ? -0.888 -6.597 1.550 1.00 81.81 71 THR A O 1
ATOM 530 N N . LYS A 1 72 ? -0.366 -8.233 0.095 1.00 80.69 72 LYS A N 1
ATOM 531 C CA . LYS A 1 72 ? -1.662 -8.921 0.168 1.00 80.69 72 LYS A CA 1
ATOM 532 C C . LYS A 1 72 ? -1.945 -9.471 1.566 1.00 80.69 72 LYS A C 1
ATOM 534 O O . LYS A 1 72 ? -3.043 -9.281 2.078 1.00 80.69 72 LYS A O 1
ATOM 539 N N . LEU A 1 73 ? -0.947 -10.078 2.213 1.00 81.69 73 LEU A N 1
ATOM 540 C CA . LEU A 1 73 ? -1.056 -10.542 3.605 1.00 81.69 73 LEU A CA 1
ATOM 541 C C . LEU A 1 73 ? -1.311 -9.396 4.598 1.00 81.69 73 LEU A C 1
ATOM 543 O O . LEU A 1 73 ? -1.898 -9.609 5.653 1.00 81.69 73 LEU A O 1
ATOM 547 N N . LEU A 1 74 ? -0.892 -8.178 4.252 1.00 83.62 74 LEU A N 1
ATOM 548 C CA . LEU A 1 74 ? -1.125 -6.973 5.048 1.00 83.62 74 LEU A CA 1
ATOM 549 C C . LEU A 1 74 ? -2.492 -6.318 4.770 1.00 83.62 74 LEU A C 1
ATOM 551 O O . LEU A 1 74 ? -2.818 -5.319 5.407 1.00 83.62 74 LEU A O 1
ATOM 555 N N . GLY A 1 75 ? -3.301 -6.865 3.856 1.00 84.12 75 GLY A N 1
ATOM 556 C CA . GLY A 1 75 ? -4.631 -6.346 3.520 1.00 84.12 75 GLY A CA 1
ATOM 557 C C . GLY A 1 75 ? -4.647 -5.309 2.391 1.00 84.12 75 GLY A C 1
ATOM 558 O O . GLY A 1 75 ? -5.657 -4.634 2.195 1.00 84.12 75 GLY A O 1
ATOM 559 N N . PHE A 1 76 ? -3.562 -5.168 1.623 1.00 84.69 76 PHE A N 1
ATOM 560 C CA . PHE A 1 76 ? -3.568 -4.333 0.419 1.00 84.69 76 PHE A CA 1
ATOM 561 C C . PHE A 1 76 ? -3.903 -5.139 -0.832 1.00 84.69 76 PHE A C 1
ATOM 563 O O . PHE A 1 76 ? -3.319 -6.190 -1.099 1.00 84.69 76 PHE A O 1
ATOM 570 N N . ILE A 1 77 ? -4.792 -4.587 -1.652 1.00 83.62 77 ILE A N 1
ATOM 571 C CA . ILE A 1 77 ? -5.105 -5.093 -2.985 1.00 83.62 77 ILE A CA 1
ATOM 572 C C . ILE A 1 77 ? -4.331 -4.240 -3.983 1.00 83.62 77 ILE A C 1
ATOM 574 O O . ILE A 1 77 ? -4.723 -3.116 -4.297 1.00 83.62 77 ILE A O 1
ATOM 578 N N . VAL A 1 78 ? -3.203 -4.758 -4.461 1.00 79.94 78 VAL A N 1
ATOM 579 C CA . VAL A 1 78 ? -2.374 -4.053 -5.440 1.00 79.94 78 VAL A CA 1
ATOM 580 C C . VAL A 1 78 ? -2.970 -4.216 -6.831 1.00 79.94 78 VAL A C 1
ATOM 582 O O . VAL A 1 78 ? -3.107 -5.330 -7.326 1.00 79.94 78 VAL A O 1
ATOM 585 N N . SER A 1 79 ? -3.310 -3.098 -7.458 1.00 74.75 79 SER A N 1
ATOM 586 C CA . SER A 1 79 ? -3.645 -2.994 -8.875 1.00 74.75 79 SER A CA 1
ATOM 587 C C . SER A 1 79 ? -2.490 -2.282 -9.564 1.00 74.75 79 SER A C 1
ATOM 589 O O . SER A 1 79 ? -2.137 -1.171 -9.179 1.00 74.75 79 SER A O 1
ATOM 591 N N . HIS A 1 80 ? -1.852 -2.922 -10.534 1.00 67.44 80 HIS A N 1
ATOM 592 C CA . HIS A 1 80 ? -0.797 -2.285 -11.308 1.00 67.44 80 HIS A CA 1
ATOM 593 C C . HIS A 1 80 ? -1.332 -1.971 -12.699 1.00 67.44 80 HIS A C 1
ATOM 595 O O . HIS A 1 80 ? -1.870 -2.868 -13.345 1.00 67.44 80 HIS A O 1
ATOM 601 N N . ASP A 1 81 ? -1.197 -0.724 -13.144 1.00 58.38 81 ASP A N 1
ATOM 602 C CA . ASP A 1 81 ? -1.501 -0.371 -14.525 1.00 58.38 81 ASP A CA 1
ATOM 603 C C . ASP A 1 81 ? -0.353 -0.875 -15.402 1.00 58.38 81 ASP A C 1
ATOM 605 O O . ASP A 1 81 ? 0.649 -0.198 -15.628 1.00 58.38 81 ASP A O 1
ATOM 609 N N . TYR A 1 82 ? -0.456 -2.147 -15.781 1.00 52.56 82 TYR A N 1
ATOM 610 C CA . TYR A 1 82 ? 0.332 -2.716 -16.859 1.00 52.56 82 TYR A CA 1
ATOM 611 C C . TYR A 1 82 ? -0.248 -2.110 -18.133 1.00 52.56 82 TYR A C 1
ATOM 613 O O . TYR A 1 82 ? -1.439 -2.288 -18.380 1.00 52.56 82 TYR A O 1
ATOM 621 N N . GLY A 1 83 ? 0.550 -1.392 -18.921 1.00 43.72 83 GLY A N 1
ATOM 622 C CA . GLY A 1 83 ? 0.103 -0.683 -20.129 1.00 43.72 83 GLY A CA 1
ATOM 623 C C . GLY A 1 83 ? -0.520 -1.543 -21.243 1.00 43.72 83 GLY A C 1
ATOM 624 O O . GLY A 1 83 ? -0.639 -1.071 -22.359 1.00 43.72 83 GLY A O 1
ATOM 625 N N . GLU A 1 84 ? -0.923 -2.781 -20.973 1.00 39.16 84 GLU A N 1
ATOM 626 C CA . GLU A 1 84 ? -1.520 -3.733 -21.903 1.00 39.16 84 GLU A CA 1
ATOM 627 C C . GLU A 1 84 ? -2.470 -4.657 -21.106 1.00 39.16 84 GLU A C 1
ATOM 629 O O . GLU A 1 84 ? -2.005 -5.547 -20.396 1.00 39.16 84 GLU A O 1
ATOM 634 N N . GLY A 1 85 ? -3.789 -4.423 -21.167 1.00 41.53 85 GLY A N 1
ATOM 635 C CA . GLY A 1 85 ? -4.894 -5.411 -21.091 1.00 41.53 85 GLY A CA 1
ATOM 636 C C . GLY A 1 85 ? -5.007 -6.474 -19.972 1.00 41.53 85 GLY A C 1
ATOM 637 O O . GLY A 1 85 ? -6.023 -7.166 -19.912 1.00 41.53 85 GLY A O 1
ATOM 638 N N . LEU A 1 86 ? -4.044 -6.645 -19.065 1.00 44.44 86 LEU A N 1
ATOM 639 C CA . LEU A 1 86 ? -3.993 -7.764 -18.105 1.00 44.44 86 LEU A CA 1
ATOM 640 C C . LEU A 1 86 ? -4.895 -7.579 -16.871 1.00 44.44 86 LEU A C 1
ATOM 642 O O . LEU A 1 86 ? -4.990 -8.470 -16.023 1.00 44.44 86 LEU A O 1
ATOM 646 N N . TRP A 1 87 ? -5.615 -6.457 -16.821 1.00 46.97 87 TRP A N 1
ATOM 647 C CA . TRP A 1 87 ? -6.572 -6.061 -15.787 1.00 46.97 87 TRP A CA 1
ATOM 648 C C . TRP A 1 87 ? -7.670 -7.097 -15.489 1.00 46.97 87 TRP A C 1
ATOM 650 O O . TRP A 1 87 ? -8.177 -7.138 -14.371 1.00 46.97 87 TRP A O 1
ATOM 660 N N . SER A 1 88 ? -8.021 -7.962 -16.444 1.00 43.12 88 SER A N 1
ATOM 661 C CA . SER A 1 88 ? -9.101 -8.943 -16.254 1.00 43.12 88 SER A CA 1
ATOM 662 C C . SER A 1 88 ? -8.600 -10.309 -15.769 1.00 43.12 88 SER A C 1
ATOM 664 O O . SER A 1 88 ? -9.213 -10.927 -14.902 1.00 43.12 88 SER A O 1
ATOM 666 N N . LEU A 1 89 ? -7.445 -10.778 -16.255 1.00 45.47 89 LEU A N 1
ATOM 667 C CA . LEU A 1 89 ? -7.038 -12.177 -16.076 1.00 45.47 89 LEU A CA 1
ATOM 668 C C . LEU A 1 89 ? -6.540 -12.491 -14.662 1.00 45.47 89 LEU A C 1
ATOM 670 O O . LEU A 1 89 ? -6.907 -13.524 -14.108 1.00 45.47 89 LEU A O 1
ATOM 674 N N . GLN A 1 90 ? -5.742 -11.622 -14.033 1.00 48.91 90 GLN A N 1
ATOM 675 C CA . GLN A 1 90 ? -5.302 -11.887 -12.654 1.00 48.91 90 GLN A CA 1
ATOM 676 C C . GLN A 1 90 ? -6.429 -11.691 -11.634 1.00 48.91 90 GLN A C 1
ATOM 678 O O . GLN A 1 90 ? -6.496 -12.443 -10.665 1.00 48.91 90 GLN A O 1
ATOM 683 N N . TYR A 1 91 ? -7.338 -10.737 -11.863 1.00 50.59 91 TYR A N 1
ATOM 684 C CA . TYR A 1 91 ? -8.479 -10.491 -10.979 1.00 50.59 91 TYR A CA 1
ATOM 685 C C . TYR A 1 91 ? -9.534 -11.601 -11.086 1.00 50.59 91 TYR A C 1
ATOM 687 O O . TYR A 1 91 ? -9.982 -12.110 -10.058 1.00 50.59 91 TYR A O 1
ATOM 695 N N . GLN A 1 92 ? -9.858 -12.054 -12.306 1.00 46.03 92 GLN A N 1
ATOM 696 C CA . GLN A 1 92 ? -10.731 -13.214 -12.503 1.00 46.03 92 GLN A CA 1
ATOM 697 C C . GLN A 1 92 ? -10.121 -14.475 -11.896 1.00 46.03 92 GLN A C 1
ATOM 699 O O . GLN A 1 92 ? -10.792 -15.127 -11.111 1.00 46.03 92 GLN A O 1
ATOM 704 N N . ASN A 1 93 ? -8.844 -14.780 -12.148 1.00 46.84 93 ASN A N 1
ATOM 705 C CA . ASN A 1 93 ? -8.213 -15.975 -11.572 1.00 46.84 93 ASN A CA 1
ATOM 706 C C . ASN A 1 93 ? -8.199 -15.962 -10.033 1.00 46.84 93 ASN A C 1
ATOM 708 O O . ASN A 1 93 ? -8.333 -17.013 -9.405 1.00 46.84 93 ASN A O 1
ATOM 712 N N . LEU A 1 94 ? -8.091 -14.783 -9.412 1.00 47.50 94 LEU A N 1
ATOM 713 C CA . LEU A 1 94 ? -8.160 -14.653 -7.958 1.00 47.50 94 LEU A CA 1
ATOM 714 C C . LEU A 1 94 ? -9.572 -14.908 -7.408 1.00 47.50 94 LEU A C 1
ATOM 716 O O . LEU A 1 94 ? -9.706 -15.559 -6.376 1.00 47.50 94 LEU A O 1
ATOM 720 N N . ILE A 1 95 ? -10.614 -14.415 -8.086 1.00 48.50 95 ILE A N 1
ATOM 721 C CA . ILE A 1 95 ? -12.015 -14.659 -7.705 1.00 48.50 95 ILE A CA 1
ATOM 722 C C . ILE A 1 95 ? -12.382 -16.127 -7.953 1.00 48.50 95 ILE A C 1
ATOM 724 O O . ILE A 1 95 ? -12.966 -16.758 -7.078 1.00 48.50 95 ILE A O 1
ATOM 728 N N . SER A 1 96 ? -11.958 -16.710 -9.076 1.00 42.25 96 SER A N 1
ATOM 729 C CA . SER A 1 96 ? -12.141 -18.134 -9.387 1.00 42.25 96 SER A CA 1
ATOM 730 C C . SER A 1 96 ? -11.473 -19.054 -8.362 1.00 42.25 96 SER A C 1
ATOM 732 O O . SER A 1 96 ? -12.003 -20.120 -8.059 1.00 42.25 96 SER A O 1
ATOM 734 N N . SER A 1 97 ? -10.325 -18.644 -7.810 1.00 42.31 97 SER A N 1
ATOM 735 C CA . SER A 1 97 ? -9.617 -19.384 -6.758 1.00 42.31 97 SER A CA 1
ATOM 736 C C . SER A 1 97 ? -10.246 -19.219 -5.371 1.00 42.31 97 SER A C 1
ATOM 738 O O . SER A 1 97 ? -10.045 -20.089 -4.529 1.00 42.31 97 SER A O 1
ATOM 740 N N . LEU A 1 98 ? -10.970 -18.126 -5.115 1.00 43.75 98 LEU A N 1
ATOM 741 C CA . LEU A 1 98 ? -11.687 -17.889 -3.855 1.00 43.75 98 LEU A CA 1
ATOM 742 C C . LEU A 1 98 ? -13.136 -18.402 -3.889 1.00 43.75 98 LEU A C 1
ATOM 744 O O . LEU A 1 98 ? -13.730 -18.583 -2.837 1.00 43.75 98 LEU A O 1
ATOM 748 N N . SER A 1 99 ? -13.694 -18.648 -5.077 1.00 40.94 99 SER A N 1
ATOM 749 C CA . SER A 1 99 ? -15.034 -19.216 -5.275 1.00 40.94 99 SER A CA 1
ATOM 750 C C . SER A 1 99 ? -15.048 -20.752 -5.367 1.00 40.94 99 SER A C 1
ATOM 752 O O . SER A 1 99 ? -16.130 -21.327 -5.401 1.00 40.94 99 SER A O 1
ATOM 754 N N . ASN A 1 100 ? -13.885 -21.411 -5.438 1.00 39.66 100 ASN A N 1
ATOM 755 C CA . ASN A 1 100 ? -13.746 -22.875 -5.529 1.00 39.66 100 ASN A CA 1
ATOM 756 C C . ASN A 1 100 ? -13.207 -23.523 -4.238 1.00 39.66 100 ASN A C 1
ATOM 758 O O . ASN A 1 100 ?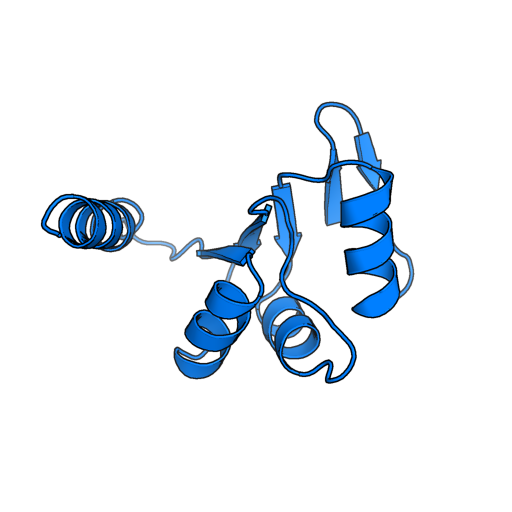 -12.584 -24.583 -4.300 1.00 39.66 100 ASN A O 1
ATOM 762 N N . ASN A 1 101 ? -13.412 -22.898 -3.076 1.00 39.53 101 ASN A N 1
ATOM 763 C CA . ASN A 1 101 ? -13.098 -23.500 -1.778 1.00 39.53 101 ASN A CA 1
ATOM 764 C C . ASN A 1 101 ? -14.223 -23.222 -0.783 1.00 39.53 101 ASN A C 1
ATOM 766 O O . ASN A 1 101 ? -14.586 -22.030 -0.663 1.00 39.53 101 ASN A O 1
#

Sequence (101 aa):
MVTVSDSNVCVRKFDASIIYSLIKKHGITHMYGAPIVLNMLSSSPKIKPLENPVKILSAGAPPPAAVLSRTKLLGFIVSHDYGEGLWSLQYQNLISSLSNN

Organism: NCBI:txid47602

InterPro domains:
  IPR000873 AMP-dependent synthetase/ligase domain [PF00501] (9-83)
  IPR042099 ANL, N-terminal domain [G3DSA:3.40.50.12780] (2-85)

Radius of gyration: 13.72 Å; chains: 1; bounding box: 24×39×35 Å

pLDDT: mean 70.54, std 15.05, range [39.16, 85.88]